Protein AF-A0A3C0YAR3-F1 (afdb_monomer_lite)

Secondary structure (DSSP, 8-state):
-EEEEE-TTT--EEEEEHHHHHHTTTEEE-TTT--EEEGGGGEES---S-----S------------------PPPS----SSSS----------

Radius of gyration: 29.24 Å; chains: 1; bounding box: 50×25×89 Å

Structure (mmCIF, N/CA/C/O backbone):
data_AF-A0A3C0YAR3-F1
#
_entry.id   AF-A0A3C0YAR3-F1
#
loop_
_atom_site.group_PDB
_atom_site.id
_atom_site.type_symbol
_atom_site.label_atom_id
_atom_site.label_alt_id
_atom_site.label_comp_id
_atom_site.label_asym_id
_atom_site.label_entity_id
_atom_site.label_seq_id
_atom_site.pdbx_PDB_ins_code
_atom_site.Cartn_x
_atom_site.Cartn_y
_atom_site.Cartn_z
_atom_site.occupancy
_atom_site.B_iso_or_equiv
_atom_site.auth_seq_id
_atom_site.auth_comp_id
_atom_site.auth_asym_id
_atom_site.auth_atom_id
_atom_site.pdbx_PDB_model_num
ATOM 1 N N . MET A 1 1 ? -2.083 14.033 3.273 1.00 72.81 1 MET A N 1
ATOM 2 C CA . MET A 1 1 ? -2.404 13.037 4.321 1.00 72.81 1 MET A CA 1
ATOM 3 C C . MET A 1 1 ? -2.128 11.648 3.762 1.00 72.81 1 MET A C 1
ATOM 5 O O . MET A 1 1 ? -2.242 11.467 2.555 1.00 72.81 1 MET A O 1
ATOM 9 N N . SER A 1 2 ? -1.690 10.705 4.592 1.00 81.25 2 SER A N 1
ATOM 10 C CA . SER A 1 2 ? -1.474 9.306 4.204 1.00 81.25 2 SER A CA 1
ATOM 11 C C . SER A 1 2 ? -2.509 8.413 4.885 1.00 81.25 2 SER A C 1
ATOM 13 O O . SER A 1 2 ? -2.992 8.730 5.968 1.00 81.25 2 SER A O 1
ATOM 15 N N . LEU A 1 3 ? -2.873 7.324 4.220 1.00 87.88 3 LEU A N 1
ATOM 16 C CA . LEU A 1 3 ? -3.787 6.296 4.706 1.00 87.88 3 LEU A CA 1
ATOM 17 C C . LEU A 1 3 ? -3.016 4.987 4.863 1.00 87.88 3 LEU A C 1
ATOM 19 O O . LEU A 1 3 ? -2.021 4.768 4.172 1.00 87.88 3 LEU A O 1
ATOM 23 N N . ILE A 1 4 ? -3.473 4.114 5.753 1.00 90.31 4 ILE A N 1
ATOM 24 C CA . ILE A 1 4 ? -2.952 2.751 5.869 1.00 90.31 4 ILE A CA 1
ATOM 25 C C . ILE A 1 4 ? -3.878 1.830 5.075 1.00 90.31 4 ILE A C 1
ATOM 27 O O . ILE A 1 4 ? -5.096 1.921 5.198 1.00 90.31 4 ILE A O 1
ATOM 31 N N . THR A 1 5 ? -3.310 0.941 4.267 1.00 92.31 5 THR A N 1
ATOM 32 C CA . THR A 1 5 ? -4.046 -0.122 3.571 1.00 92.31 5 THR A CA 1
ATOM 33 C C . THR A 1 5 ? -3.435 -1.480 3.897 1.00 92.31 5 THR A C 1
ATOM 35 O O . THR A 1 5 ? -2.241 -1.568 4.203 1.00 92.31 5 THR A O 1
ATOM 38 N N . ARG A 1 6 ? -4.250 -2.537 3.854 1.00 93.31 6 ARG A N 1
ATOM 39 C CA . ARG A 1 6 ? -3.828 -3.924 4.080 1.00 93.31 6 ARG A CA 1
ATOM 40 C C . ARG A 1 6 ? -3.974 -4.729 2.793 1.00 93.31 6 ARG A C 1
ATOM 42 O O . ARG A 1 6 ? -5.056 -4.783 2.222 1.00 93.31 6 ARG A O 1
ATOM 49 N N . CYS A 1 7 ? -2.907 -5.407 2.378 1.00 94.69 7 CYS A N 1
ATOM 50 C CA . CYS A 1 7 ? -2.960 -6.300 1.224 1.00 94.69 7 CYS A CA 1
ATOM 51 C C . CYS A 1 7 ? -3.832 -7.539 1.523 1.00 94.69 7 CYS A C 1
ATOM 53 O O . CYS A 1 7 ? -3.576 -8.215 2.523 1.00 94.69 7 CYS A O 1
ATOM 55 N N . PRO A 1 8 ? -4.809 -7.890 0.667 1.00 93.12 8 PRO A N 1
ATOM 56 C CA . PRO A 1 8 ? -5.650 -9.072 0.863 1.00 93.12 8 PRO A CA 1
ATOM 57 C C . PRO A 1 8 ? -4.914 -10.401 0.622 1.00 93.12 8 PRO A C 1
ATOM 59 O O . PRO A 1 8 ? -5.333 -11.419 1.161 1.00 93.12 8 PRO A O 1
ATOM 62 N N . ALA A 1 9 ? -3.811 -10.402 -0.137 1.00 94.56 9 ALA A N 1
ATOM 63 C CA . ALA A 1 9 ? -3.055 -11.619 -0.445 1.00 94.56 9 ALA A CA 1
ATOM 64 C C . ALA A 1 9 ? -2.061 -12.014 0.658 1.00 94.56 9 ALA A C 1
ATOM 66 O O . ALA A 1 9 ? -2.027 -13.166 1.077 1.00 94.56 9 ALA A O 1
ATOM 67 N N . CYS A 1 10 ? -1.249 -11.070 1.146 1.00 94.88 10 CYS A N 1
ATOM 68 C CA . CYS A 1 10 ? -0.205 -11.351 2.143 1.00 94.88 10 CYS A CA 1
ATOM 69 C C . CYS A 1 10 ? -0.468 -10.725 3.519 1.00 94.88 10 CYS A C 1
ATOM 71 O O . CYS A 1 10 ? 0.282 -10.962 4.461 1.00 94.88 10 CYS A O 1
ATOM 73 N N . GLY A 1 11 ? -1.502 -9.890 3.656 1.00 91.81 11 GLY A N 1
ATOM 74 C CA . GLY A 1 11 ? -1.827 -9.215 4.911 1.00 91.81 11 GLY A CA 1
ATOM 75 C C . GLY A 1 11 ? -0.903 -8.053 5.282 1.00 91.81 11 GLY A C 1
ATOM 76 O O . GLY A 1 11 ? -1.120 -7.456 6.335 1.00 91.81 11 GLY A O 1
ATOM 77 N N . THR A 1 12 ? 0.090 -7.710 4.452 1.00 93.38 12 THR A N 1
ATOM 78 C CA . THR A 1 12 ? 1.028 -6.608 4.718 1.00 93.38 12 THR A CA 1
ATOM 79 C C . THR A 1 12 ? 0.300 -5.268 4.764 1.00 93.38 12 THR A C 1
ATOM 81 O O . THR A 1 12 ? -0.477 -4.941 3.865 1.00 93.38 12 THR A O 1
ATOM 84 N N . MET A 1 13 ? 0.585 -4.482 5.800 1.00 92.06 13 MET A N 1
ATOM 85 C CA . MET A 1 13 ? 0.050 -3.135 5.990 1.00 92.06 13 MET A CA 1
ATOM 86 C C . MET A 1 13 ? 1.074 -2.111 5.508 1.00 92.06 13 MET A C 1
ATOM 88 O O . MET A 1 13 ? 2.250 -2.199 5.858 1.00 92.06 13 MET A O 1
ATOM 92 N N . PHE A 1 14 ? 0.650 -1.141 4.705 1.00 89.88 14 PHE A N 1
ATOM 93 C CA . PHE A 1 14 ? 1.539 -0.104 4.186 1.00 89.88 14 PHE A CA 1
ATOM 94 C C . PHE A 1 14 ? 0.831 1.245 4.061 1.00 89.88 14 PHE A C 1
ATOM 96 O O . PHE A 1 14 ? -0.396 1.327 3.985 1.00 89.88 14 PHE A O 1
ATOM 103 N N . LYS A 1 15 ? 1.628 2.319 4.072 1.00 89.62 15 LYS A N 1
ATOM 104 C CA . LYS A 1 15 ? 1.145 3.695 3.927 1.00 89.62 15 LYS A CA 1
ATOM 105 C C . LYS A 1 15 ? 1.006 4.038 2.450 1.00 89.62 15 LYS A C 1
ATOM 107 O O . LYS A 1 15 ? 1.969 3.936 1.697 1.00 89.62 15 LYS A O 1
ATOM 112 N N . VAL A 1 16 ? -0.171 4.508 2.061 1.00 88.56 16 VAL A N 1
ATOM 113 C CA . VAL A 1 16 ? -0.452 5.061 0.736 1.00 88.56 16 VAL A CA 1
ATOM 114 C C . VAL A 1 16 ? -0.799 6.537 0.857 1.00 88.56 16 VAL A C 1
ATOM 116 O O . VAL A 1 16 ? -1.426 6.980 1.819 1.00 88.56 16 VAL A O 1
ATOM 119 N N . VAL A 1 17 ? -0.365 7.331 -0.115 1.00 89.31 17 VAL A N 1
ATOM 120 C CA . VAL A 1 17 ? -0.712 8.753 -0.173 1.00 89.31 17 VAL A CA 1
ATOM 121 C C . VAL A 1 17 ? -2.062 8.878 -0.863 1.00 89.31 17 VAL A C 1
ATOM 123 O O . VAL A 1 17 ? -2.262 8.306 -1.932 1.00 89.31 17 VAL A O 1
ATOM 126 N N . THR A 1 18 ? -2.989 9.635 -0.274 1.00 85.69 18 THR A N 1
ATOM 127 C CA . THR A 1 18 ? -4.351 9.782 -0.819 1.00 85.69 18 THR A CA 1
ATOM 128 C C . THR A 1 18 ? -4.345 10.341 -2.240 1.00 85.69 18 THR A C 1
ATOM 130 O O . THR A 1 18 ? -5.195 9.988 -3.045 1.00 85.69 18 THR A O 1
ATOM 133 N N . ASP A 1 19 ? -3.377 11.204 -2.543 1.00 89.25 19 ASP A N 1
ATOM 134 C CA . ASP A 1 19 ? -3.183 11.791 -3.867 1.00 89.25 19 ASP A CA 1
ATOM 135 C C . ASP A 1 19 ? -2.804 10.735 -4.918 1.00 89.25 19 ASP A C 1
ATOM 137 O O . ASP A 1 19 ? -3.469 10.606 -5.942 1.00 89.25 19 ASP A O 1
ATOM 141 N N . GLN A 1 20 ? -1.838 9.871 -4.592 1.00 83.88 20 GLN A N 1
ATOM 142 C CA . GLN A 1 20 ? -1.426 8.769 -5.466 1.00 83.88 20 GLN A CA 1
ATOM 143 C C . GLN A 1 20 ? -2.550 7.756 -5.689 1.00 83.88 20 GLN A C 1
ATOM 145 O O . GLN A 1 20 ? -2.739 7.265 -6.800 1.00 83.88 20 GLN A O 1
ATOM 150 N N . LEU A 1 21 ? -3.340 7.480 -4.647 1.00 89.50 21 LEU A N 1
ATOM 151 C CA . LEU A 1 21 ? -4.490 6.588 -4.754 1.00 89.50 21 LEU A CA 1
ATOM 152 C C . LEU A 1 21 ? -5.562 7.152 -5.703 1.00 89.50 21 LEU A C 1
ATOM 154 O O . LEU A 1 21 ? -6.149 6.405 -6.480 1.00 89.50 21 LEU A O 1
ATOM 158 N N . LYS A 1 22 ? -5.790 8.472 -5.679 1.00 87.69 22 LYS A N 1
ATOM 159 C CA . LYS A 1 22 ? -6.733 9.145 -6.585 1.00 87.69 22 LYS A CA 1
ATOM 160 C C . LYS A 1 22 ? -6.263 9.099 -8.037 1.00 87.69 22 LYS A C 1
ATOM 162 O O . LYS A 1 22 ? -7.067 8.783 -8.908 1.00 87.69 22 LYS A O 1
ATOM 167 N N . VAL A 1 23 ? -4.980 9.369 -8.293 1.00 89.56 23 VAL A N 1
ATOM 168 C CA . VAL A 1 23 ? -4.398 9.305 -9.648 1.00 89.56 23 VAL A CA 1
ATOM 169 C C . VAL A 1 23 ? -4.496 7.889 -10.220 1.00 89.56 23 VAL A C 1
ATOM 171 O O . VAL A 1 23 ? -4.833 7.715 -11.388 1.00 89.56 23 VAL A O 1
ATOM 174 N N . ALA A 1 24 ? -4.270 6.872 -9.389 1.00 88.69 24 ALA A N 1
ATOM 175 C CA . ALA A 1 24 ? -4.333 5.471 -9.790 1.00 88.69 24 ALA A CA 1
ATOM 176 C C . ALA A 1 24 ? -5.757 4.877 -9.803 1.00 88.69 24 ALA A C 1
ATOM 178 O O . ALA A 1 24 ? -5.909 3.670 -9.986 1.00 88.69 24 ALA A O 1
ATOM 179 N N . GLN A 1 25 ? -6.803 5.688 -9.598 1.00 89.19 25 GLN A N 1
ATOM 180 C CA . GLN A 1 25 ? -8.199 5.234 -9.502 1.00 89.19 25 GLN A CA 1
ATOM 181 C C . GLN A 1 25 ? -8.405 4.097 -8.481 1.00 89.19 25 GLN A C 1
ATOM 183 O O . GLN A 1 25 ? -9.156 3.161 -8.735 1.00 89.19 25 GLN A O 1
ATOM 188 N N . GLY A 1 26 ? -7.705 4.147 -7.345 1.00 90.38 26 GLY A N 1
ATOM 189 C CA . GLY A 1 26 ? -7.803 3.137 -6.286 1.00 90.38 26 GLY A CA 1
ATOM 190 C C . GLY A 1 26 ? -6.850 1.949 -6.424 1.00 90.38 26 GLY A C 1
ATOM 191 O O . GLY A 1 26 ? -6.619 1.250 -5.441 1.00 90.38 26 GLY A O 1
ATOM 192 N N . TRP A 1 27 ? -6.230 1.738 -7.586 1.00 92.69 27 TRP A N 1
ATOM 193 C CA . TRP A 1 27 ? -5.369 0.579 -7.825 1.00 92.69 27 TRP A CA 1
ATOM 194 C C . TRP A 1 27 ? -3.968 0.757 -7.244 1.00 92.69 27 TRP A C 1
ATOM 196 O O . TRP A 1 27 ? -3.303 1.768 -7.472 1.00 92.69 27 TRP A O 1
ATOM 206 N N . VAL A 1 28 ? -3.480 -0.254 -6.525 1.00 93.25 28 VAL A N 1
ATOM 207 C CA . VAL A 1 28 ? -2.116 -0.285 -5.980 1.00 93.25 28 VAL A CA 1
ATOM 208 C C . VAL A 1 28 ? -1.481 -1.661 -6.139 1.00 93.25 28 VAL A C 1
ATOM 210 O O . VAL A 1 28 ? -2.166 -2.681 -6.180 1.00 93.25 28 VAL A O 1
ATOM 213 N N . ARG A 1 29 ? -0.146 -1.687 -6.180 1.00 94.06 29 ARG A N 1
ATOM 214 C CA . ARG A 1 29 ? 0.657 -2.912 -6.149 1.00 94.06 29 ARG A CA 1
ATOM 215 C C . ARG A 1 29 ? 1.307 -3.071 -4.778 1.00 94.06 29 ARG A C 1
ATOM 217 O O . ARG A 1 29 ? 1.964 -2.149 -4.298 1.00 94.06 29 ARG A O 1
ATOM 224 N N . CYS A 1 30 ? 1.162 -4.238 -4.155 1.00 93.50 30 CYS A N 1
ATOM 225 C CA . CYS A 1 30 ? 1.800 -4.528 -2.876 1.00 93.50 30 CYS A CA 1
ATOM 226 C C . CYS A 1 30 ? 3.329 -4.574 -3.024 1.00 93.50 30 CYS A C 1
ATOM 228 O O . CYS A 1 30 ? 3.853 -5.337 -3.832 1.00 93.50 30 CYS A O 1
ATOM 230 N N . GLY A 1 31 ? 4.056 -3.815 -2.200 1.00 91.19 31 GLY A N 1
ATOM 231 C CA . GLY A 1 31 ? 5.525 -3.844 -2.186 1.00 91.19 31 GLY A CA 1
ATOM 232 C C . GLY A 1 31 ? 6.135 -5.149 -1.653 1.00 91.19 31 GLY A C 1
ATOM 233 O O . GLY A 1 31 ? 7.314 -5.387 -1.880 1.00 91.19 31 GLY A O 1
ATOM 234 N N . ALA A 1 32 ? 5.350 -5.990 -0.966 1.00 93.00 32 ALA A N 1
ATOM 235 C CA . ALA A 1 32 ? 5.821 -7.252 -0.389 1.00 93.00 32 ALA A CA 1
ATOM 236 C C . ALA A 1 32 ? 5.599 -8.457 -1.316 1.00 93.00 32 ALA A C 1
ATOM 238 O O . ALA A 1 32 ? 6.525 -9.221 -1.559 1.00 93.00 32 ALA A O 1
ATOM 239 N N . CYS A 1 33 ? 4.383 -8.631 -1.842 1.00 95.25 33 CYS A N 1
ATOM 240 C CA . CYS A 1 33 ? 4.031 -9.790 -2.673 1.00 95.25 33 CYS A CA 1
ATOM 241 C C . CYS A 1 33 ? 3.756 -9.455 -4.144 1.00 95.25 33 CYS A C 1
ATOM 243 O O . CYS A 1 33 ? 3.453 -10.356 -4.916 1.00 95.25 33 CYS A O 1
ATOM 245 N N . ALA A 1 34 ? 3.844 -8.182 -4.541 1.00 94.75 34 ALA A N 1
ATOM 246 C CA . ALA A 1 34 ? 3.531 -7.704 -5.889 1.00 94.75 34 ALA A CA 1
ATOM 247 C C . ALA A 1 34 ? 2.069 -7.872 -6.354 1.00 94.75 34 ALA A C 1
ATOM 249 O O . ALA A 1 34 ? 1.797 -7.566 -7.513 1.00 94.75 34 ALA A O 1
ATOM 250 N N . GLU A 1 35 ? 1.142 -8.267 -5.476 1.00 95.88 35 GLU A N 1
ATOM 251 C CA . GLU A 1 35 ? -0.294 -8.365 -5.780 1.00 95.88 35 GLU A CA 1
ATOM 252 C C . GLU A 1 35 ? -0.901 -7.002 -6.141 1.00 95.88 35 GLU A C 1
ATOM 254 O O . GLU A 1 35 ? -0.586 -5.997 -5.493 1.00 95.88 35 GLU A O 1
ATOM 259 N N . VAL A 1 36 ? -1.789 -6.968 -7.137 1.00 93.75 36 VAL A N 1
ATOM 260 C CA . VAL A 1 36 ? -2.477 -5.749 -7.590 1.00 93.75 36 VAL A CA 1
ATOM 261 C C . VAL A 1 36 ? -3.929 -5.785 -7.125 1.00 93.75 36 VAL A C 1
ATOM 263 O O . VAL A 1 36 ? -4.668 -6.709 -7.448 1.00 93.75 36 VAL A O 1
ATOM 266 N N . PHE A 1 37 ? -4.352 -4.776 -6.366 1.00 93.94 37 PHE A N 1
ATOM 267 C CA . PHE A 1 37 ? -5.690 -4.730 -5.772 1.00 93.94 37 PHE A CA 1
ATOM 268 C C . PHE A 1 37 ? -6.205 -3.290 -5.629 1.00 93.94 37 PHE A C 1
ATOM 270 O O . PHE A 1 37 ? -5.433 -2.333 -5.736 1.00 93.94 37 PHE A O 1
ATOM 277 N N . ASP A 1 38 ? -7.508 -3.133 -5.378 1.00 93.94 38 ASP A N 1
ATOM 278 C CA . ASP A 1 38 ? -8.112 -1.832 -5.064 1.00 93.94 38 ASP A CA 1
ATOM 279 C C . ASP A 1 38 ? -7.871 -1.496 -3.589 1.00 93.94 38 ASP A C 1
ATOM 281 O O . ASP A 1 38 ? -8.442 -2.106 -2.685 1.00 93.94 38 ASP A O 1
ATOM 285 N N . ALA A 1 39 ? -6.995 -0.535 -3.318 1.00 91.69 39 ALA A N 1
ATOM 286 C CA . ALA A 1 39 ? -6.689 -0.138 -1.953 1.00 91.69 39 ALA A CA 1
ATOM 287 C C . ALA A 1 39 ? -7.836 0.621 -1.286 1.00 91.69 39 ALA A C 1
ATOM 289 O O . ALA A 1 39 ? -7.882 0.618 -0.059 1.00 91.69 39 ALA A O 1
ATOM 290 N N . SER A 1 40 ? -8.751 1.233 -2.047 1.00 89.00 40 SER A N 1
ATOM 291 C CA . SER A 1 40 ? -9.846 2.069 -1.531 1.00 89.00 40 SER A CA 1
ATOM 292 C C . SER A 1 40 ? -10.847 1.265 -0.703 1.00 89.00 40 SER A C 1
ATOM 294 O O . SER A 1 40 ? -11.433 1.792 0.240 1.00 89.00 40 SER A O 1
ATOM 296 N N . THR A 1 41 ? -11.015 -0.020 -1.023 1.00 89.75 41 THR A N 1
ATOM 297 C CA . THR A 1 41 ? -11.894 -0.953 -0.301 1.00 89.75 41 THR A CA 1
ATOM 298 C C . THR A 1 41 ? -11.228 -1.561 0.937 1.00 89.75 41 THR A C 1
ATOM 300 O O . THR A 1 41 ? -11.918 -2.028 1.841 1.00 89.75 41 THR A O 1
ATOM 303 N N . HIS A 1 42 ? -9.892 -1.523 1.007 1.00 90.00 42 HIS A N 1
ATOM 304 C CA . HIS A 1 42 ? -9.072 -2.103 2.076 1.00 90.00 42 HIS A CA 1
ATOM 305 C C . HIS A 1 42 ? -8.337 -1.038 2.911 1.00 90.00 42 HIS A C 1
ATOM 307 O O . HIS A 1 42 ? -7.283 -1.308 3.501 1.00 90.00 42 HIS A O 1
ATOM 313 N N . LEU A 1 43 ? -8.864 0.190 2.946 1.00 88.81 43 LEU A N 1
ATOM 314 C CA . LEU A 1 43 ? -8.344 1.272 3.782 1.00 88.81 43 LEU A CA 1
ATOM 315 C C . LEU A 1 43 ? -8.679 1.016 5.252 1.00 88.81 43 LEU A C 1
ATOM 317 O O . LEU A 1 43 ? -9.826 0.755 5.610 1.00 88.81 43 LEU A O 1
ATOM 321 N N . LEU A 1 44 ? -7.672 1.140 6.110 1.00 86.38 44 LEU A N 1
ATOM 322 C CA . LEU A 1 44 ? -7.826 1.071 7.555 1.00 86.38 44 LEU A CA 1
ATOM 323 C C . LEU A 1 44 ? -8.010 2.500 8.097 1.00 86.38 44 LEU A C 1
ATOM 325 O O . LEU A 1 44 ? -7.124 3.344 7.902 1.00 86.38 44 LEU A O 1
ATOM 329 N N . PRO A 1 45 ? -9.149 2.807 8.744 1.00 68.31 45 PRO A N 1
ATOM 330 C CA . PRO A 1 45 ? -9.358 4.096 9.384 1.00 68.31 45 PRO A CA 1
ATOM 331 C C . PRO A 1 45 ? -8.458 4.184 10.618 1.00 68.31 45 PRO A C 1
ATOM 333 O O . PRO A 1 45 ? -8.722 3.525 11.609 1.00 68.31 45 PRO A O 1
ATOM 336 N N . GLY A 1 46 ? -7.391 4.982 10.523 1.00 64.31 46 GLY A N 1
ATOM 337 C CA . GLY A 1 46 ? -6.596 5.442 11.663 1.00 64.31 46 GLY A CA 1
ATOM 338 C C . GLY A 1 46 ? -6.001 4.345 12.546 1.00 64.31 46 GLY A C 1
ATOM 339 O O . GLY A 1 46 ? -6.585 3.982 13.550 1.00 64.31 46 GLY A O 1
ATOM 340 N N . GLU A 1 47 ? -4.777 3.921 12.238 1.00 52.41 47 GLU A N 1
ATOM 341 C CA . GLU A 1 47 ? -3.849 3.503 13.293 1.00 52.41 47 GLU A CA 1
ATOM 342 C C . GLU A 1 47 ? -2.439 3.914 12.856 1.00 52.41 47 GLU A C 1
ATOM 344 O O . GLU A 1 47 ? -1.675 3.164 12.244 1.00 52.41 47 GLU A O 1
ATOM 349 N N . ALA A 1 48 ? -2.144 5.201 13.043 1.00 53.56 48 ALA A N 1
ATOM 350 C CA . ALA A 1 48 ? -0.793 5.738 12.905 1.00 53.56 48 ALA A CA 1
ATOM 351 C C . ALA A 1 48 ? 0.028 5.546 14.195 1.00 53.56 48 ALA A C 1
ATOM 353 O O . ALA A 1 48 ? 1.195 5.937 14.227 1.00 53.56 48 ALA A O 1
ATOM 354 N N . GLU A 1 49 ? -0.544 4.920 15.224 1.00 47.62 49 GLU A N 1
ATOM 355 C CA . GLU A 1 49 ? 0.092 4.669 16.510 1.00 47.62 49 GLU A CA 1
ATOM 356 C C . GLU A 1 49 ? 0.319 3.158 16.666 1.00 47.62 49 GLU A C 1
ATOM 358 O O . GLU A 1 49 ? -0.605 2.392 16.888 1.00 47.62 49 GLU A O 1
ATOM 363 N N . GLY A 1 50 ? 1.565 2.695 16.525 1.00 49.31 50 GLY A N 1
ATOM 364 C CA . GLY A 1 50 ? 1.947 1.409 17.128 1.00 49.31 50 GLY A CA 1
ATOM 365 C C . GLY A 1 50 ? 2.563 0.325 16.247 1.00 49.31 50 GLY A C 1
ATOM 366 O O . GLY A 1 50 ? 2.911 -0.721 16.783 1.00 49.31 50 GLY A O 1
ATOM 367 N N . LEU A 1 51 ? 2.821 0.541 14.953 1.00 51.19 51 LEU A N 1
ATOM 368 C CA . LEU A 1 51 ? 3.779 -0.321 14.240 1.00 51.19 51 LEU A CA 1
ATOM 369 C C . LEU A 1 51 ? 5.198 0.214 14.457 1.00 51.19 51 LEU A C 1
ATOM 371 O O . LEU A 1 51 ? 5.843 0.711 13.535 1.00 51.19 51 LEU A O 1
ATOM 375 N N . VAL A 1 52 ? 5.672 0.149 15.706 1.00 46.94 52 VAL A N 1
ATOM 376 C CA . VAL A 1 52 ? 7.112 0.184 15.969 1.00 46.94 52 VAL A CA 1
ATOM 377 C C . VAL A 1 52 ? 7.711 -1.026 15.245 1.00 46.94 52 VAL A C 1
ATOM 379 O O . VAL A 1 52 ? 7.269 -2.149 15.499 1.00 46.94 52 VAL A O 1
ATOM 382 N N . PRO A 1 53 ? 8.669 -0.860 14.319 1.00 54.38 53 PRO A N 1
ATOM 383 C CA . PRO A 1 53 ? 9.444 -1.989 13.837 1.00 54.38 53 PRO A CA 1
ATOM 384 C C . PRO A 1 53 ? 10.301 -2.474 15.011 1.00 54.38 53 PRO A C 1
ATOM 386 O O . PRO A 1 53 ? 11.442 -2.064 15.189 1.00 54.38 53 PRO A O 1
ATOM 389 N N . SER A 1 54 ? 9.727 -3.317 15.868 1.00 54.69 54 SER A N 1
ATOM 390 C CA . SER A 1 54 ? 10.482 -4.078 16.854 1.00 54.69 54 SER A CA 1
ATOM 391 C C . SER A 1 54 ? 11.102 -5.258 16.121 1.00 54.69 54 SER A C 1
ATOM 393 O O . SER A 1 54 ? 10.616 -6.381 16.178 1.00 54.69 54 SER A O 1
ATOM 395 N N . ALA A 1 55 ? 12.124 -4.960 15.326 1.00 46.53 55 ALA A N 1
ATOM 396 C CA . ALA A 1 55 ? 13.065 -5.945 14.840 1.00 46.53 55 ALA A CA 1
ATOM 397 C C . ALA A 1 55 ? 14.326 -5.241 14.329 1.00 46.53 55 ALA A C 1
ATOM 399 O O . ALA A 1 55 ? 14.419 -4.870 13.164 1.00 46.53 55 ALA A O 1
ATOM 400 N N . LEU A 1 56 ? 15.296 -5.180 15.246 1.00 47.03 56 LEU A N 1
ATOM 401 C CA . LEU A 1 56 ? 16.719 -5.377 14.985 1.00 47.03 56 LEU A CA 1
ATOM 402 C C . LEU A 1 56 ? 17.405 -4.224 14.246 1.00 47.03 56 LEU A C 1
ATOM 404 O O . LEU A 1 56 ? 17.397 -4.148 13.026 1.00 47.03 56 LEU A O 1
ATOM 408 N N . THR A 1 57 ? 18.092 -3.376 15.008 1.00 45.00 57 THR A N 1
ATOM 409 C CA . THR A 1 57 ? 19.371 -2.800 14.584 1.00 45.00 57 THR A CA 1
ATOM 410 C C . THR A 1 57 ? 20.231 -3.902 13.962 1.00 45.00 57 THR A C 1
ATOM 412 O O . THR A 1 57 ? 20.662 -4.791 14.702 1.00 45.00 57 THR A O 1
ATOM 415 N N . PRO A 1 58 ? 20.550 -3.864 12.656 1.00 51.25 58 PRO A N 1
ATOM 416 C CA . PRO A 1 58 ? 21.789 -4.441 12.180 1.00 51.25 58 PRO A CA 1
ATOM 417 C C . PRO A 1 58 ? 22.872 -3.442 12.600 1.00 51.25 58 PRO A C 1
ATOM 419 O O . PRO A 1 58 ? 23.336 -2.620 11.814 1.00 51.25 58 PRO A O 1
ATOM 422 N N . ASP A 1 59 ? 23.218 -3.471 13.887 1.00 55.25 59 ASP A N 1
ATOM 423 C CA . ASP A 1 59 ? 24.573 -3.130 14.300 1.00 55.25 59 ASP A CA 1
ATOM 424 C C . ASP A 1 59 ? 25.419 -4.339 13.895 1.00 55.25 59 ASP A C 1
ATOM 426 O O . ASP A 1 59 ? 25.693 -5.239 14.675 1.00 55.25 59 ASP A O 1
ATOM 430 N N . GLU A 1 60 ? 25.677 -4.433 12.596 1.00 50.38 60 GLU A N 1
ATOM 431 C CA . GLU A 1 60 ? 26.678 -5.325 12.040 1.00 50.38 60 GLU A CA 1
ATOM 432 C C . GLU A 1 60 ? 27.449 -4.479 11.032 1.00 50.38 60 GLU A C 1
ATOM 434 O O . GLU A 1 60 ? 27.134 -4.383 9.847 1.00 50.38 60 GLU A O 1
ATOM 439 N N . ALA A 1 61 ? 28.369 -3.715 11.610 1.00 53.19 61 ALA A N 1
ATOM 440 C CA . ALA A 1 61 ? 29.722 -3.556 11.119 1.00 53.19 61 ALA A CA 1
ATOM 441 C C . ALA A 1 61 ? 29.924 -3.614 9.590 1.00 53.19 61 ALA A C 1
ATOM 443 O O . ALA A 1 61 ? 29.909 -4.666 8.960 1.00 53.19 61 ALA A O 1
ATOM 444 N N . LEU A 1 62 ? 30.336 -2.461 9.057 1.00 56.28 62 LEU A N 1
ATOM 445 C CA . LEU A 1 62 ? 31.472 -2.388 8.137 1.00 56.28 62 LEU A CA 1
ATOM 446 C C . LEU A 1 62 ? 31.356 -3.246 6.864 1.00 56.28 62 LEU A C 1
ATOM 448 O O . LEU A 1 62 ? 32.142 -4.161 6.635 1.00 56.28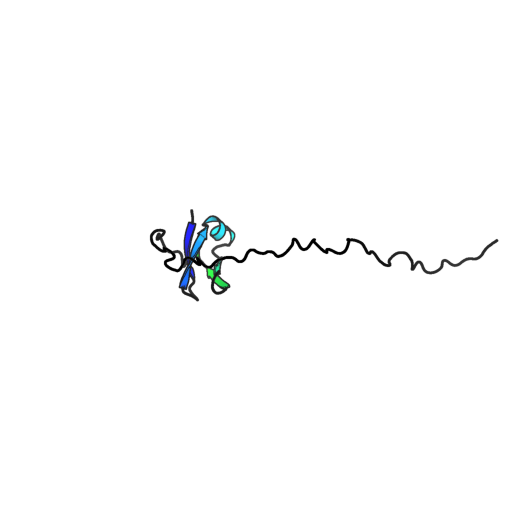 62 LEU A O 1
ATOM 452 N N . ILE A 1 63 ? 30.475 -2.851 5.950 1.00 54.69 63 ILE A N 1
ATOM 453 C CA . ILE A 1 63 ? 30.836 -2.927 4.534 1.00 54.69 63 ILE A CA 1
ATOM 454 C C . ILE A 1 63 ? 31.052 -1.491 4.087 1.00 54.69 63 ILE A C 1
ATOM 456 O O . ILE A 1 63 ? 30.134 -0.819 3.631 1.00 54.69 63 ILE A O 1
ATOM 460 N N . GLU A 1 64 ? 32.276 -1.002 4.263 1.00 63.59 64 GLU A N 1
ATOM 461 C CA . GLU A 1 64 ? 32.778 0.073 3.421 1.00 63.59 64 GLU A CA 1
ATOM 462 C C . GLU A 1 64 ? 32.711 -0.470 1.988 1.00 63.59 64 GLU A C 1
ATOM 4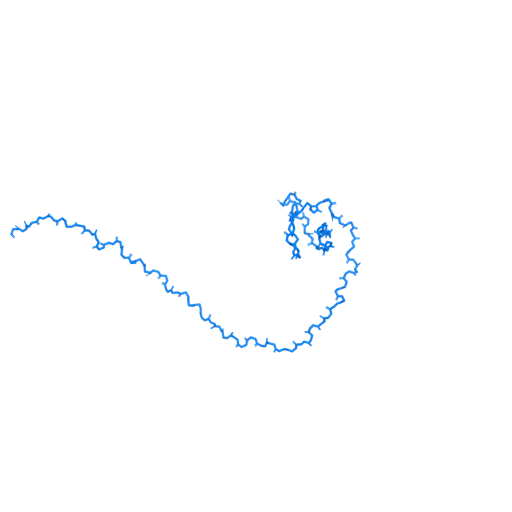64 O O . GLU A 1 64 ? 33.400 -1.453 1.688 1.00 63.59 64 GLU A O 1
ATOM 469 N N . PRO A 1 65 ? 31.871 0.069 1.080 1.00 54.59 65 PRO A N 1
ATOM 470 C CA . PRO A 1 65 ? 32.055 -0.217 -0.321 1.00 54.59 65 PRO A CA 1
ATOM 471 C C . PRO A 1 65 ? 33.320 0.534 -0.732 1.00 54.59 65 PRO A C 1
ATOM 473 O O . PRO A 1 65 ? 33.267 1.568 -1.390 1.00 54.59 65 PRO A O 1
ATOM 476 N N . LEU A 1 66 ? 34.482 -0.038 -0.413 1.00 60.41 66 LEU A N 1
ATOM 477 C CA . LEU A 1 66 ? 35.679 0.127 -1.218 1.00 60.41 66 LEU A CA 1
ATOM 478 C C . LEU A 1 66 ? 35.438 -0.611 -2.544 1.00 60.41 66 LEU A C 1
ATOM 480 O O . LEU A 1 66 ? 36.089 -1.590 -2.898 1.00 60.41 66 LEU A O 1
ATOM 484 N N . ARG A 1 67 ? 34.414 -0.168 -3.269 1.00 58.69 67 ARG A N 1
ATOM 485 C CA . ARG A 1 67 ? 34.198 -0.463 -4.668 1.00 58.69 67 ARG A CA 1
ATOM 486 C C . ARG A 1 67 ? 34.355 0.881 -5.341 1.00 58.69 67 ARG A C 1
ATOM 488 O O . ARG A 1 67 ? 33.496 1.748 -5.223 1.00 58.69 67 ARG A O 1
ATOM 495 N N . ALA A 1 68 ? 35.535 1.030 -5.930 1.00 59.91 68 ALA A N 1
ATOM 496 C CA . ALA A 1 68 ? 35.966 2.156 -6.733 1.00 59.91 68 ALA A CA 1
ATOM 497 C C . ALA A 1 68 ? 34.809 2.763 -7.545 1.00 59.91 68 ALA A C 1
ATOM 499 O O . ALA A 1 68 ? 33.933 2.008 -7.986 1.00 59.91 68 ALA A O 1
ATOM 500 N N . PRO A 1 69 ? 34.817 4.081 -7.816 1.00 56.66 69 PRO A N 1
ATOM 501 C CA . PRO A 1 69 ? 34.045 4.597 -8.930 1.00 56.66 69 PRO A CA 1
ATOM 502 C C . PRO A 1 69 ? 34.553 3.872 -10.179 1.00 56.66 69 PRO A C 1
ATOM 504 O O . PRO A 1 69 ? 35.589 4.216 -10.736 1.00 56.66 69 PRO A O 1
ATOM 507 N N . ALA A 1 70 ? 33.853 2.805 -10.569 1.00 58.97 70 ALA A N 1
ATOM 508 C CA . ALA A 1 70 ? 33.922 2.274 -11.907 1.00 58.97 70 ALA A CA 1
ATOM 509 C C . ALA A 1 70 ? 33.434 3.423 -12.779 1.00 58.97 70 ALA A C 1
ATOM 511 O O . ALA A 1 70 ? 32.240 3.730 -12.831 1.00 58.97 70 ALA A O 1
ATOM 512 N N . GLU A 1 71 ? 34.408 4.127 -13.343 1.00 62.31 71 GLU A N 1
ATOM 513 C CA . GLU A 1 71 ? 34.239 5.106 -14.395 1.00 62.31 71 GLU A CA 1
ATOM 514 C C . GLU A 1 71 ? 33.194 4.558 -15.369 1.00 62.31 71 GLU A C 1
ATOM 516 O O . GLU A 1 71 ? 33.232 3.362 -15.689 1.00 62.31 71 GLU A O 1
ATOM 521 N N . PRO A 1 72 ? 32.214 5.366 -15.806 1.00 52.38 72 PRO A N 1
ATOM 522 C CA . PRO A 1 72 ? 31.263 4.885 -16.782 1.00 52.38 72 PRO A CA 1
ATOM 523 C C . PRO A 1 72 ? 32.068 4.525 -18.035 1.00 52.38 72 PRO A C 1
ATOM 525 O O . PRO A 1 72 ? 32.497 5.391 -18.788 1.00 52.38 72 PRO A O 1
ATOM 528 N N . ALA A 1 73 ? 32.286 3.233 -18.261 1.00 60.69 73 ALA A N 1
ATOM 529 C CA . ALA A 1 73 ? 32.685 2.692 -19.547 1.00 60.69 73 ALA A CA 1
ATOM 530 C C . ALA A 1 73 ? 31.423 2.609 -20.413 1.00 60.69 73 ALA A C 1
ATOM 532 O O . ALA A 1 73 ? 30.994 1.538 -20.837 1.00 60.69 73 ALA A O 1
ATOM 533 N N . TRP A 1 74 ? 30.785 3.760 -20.635 1.00 60.31 74 TRP A N 1
ATOM 534 C CA . TRP A 1 74 ? 30.022 3.914 -21.857 1.00 60.31 74 TRP A CA 1
ATOM 535 C C . TRP A 1 74 ? 31.080 3.944 -22.964 1.00 60.31 74 TRP A C 1
ATOM 537 O O . TRP A 1 74 ? 32.006 4.758 -22.894 1.00 60.31 74 TRP A O 1
ATOM 547 N N . PRO A 1 75 ? 31.032 3.026 -23.943 1.00 62.69 75 PRO A N 1
ATOM 548 C CA . PRO A 1 75 ? 31.850 3.206 -25.128 1.00 62.69 75 PRO A CA 1
ATOM 549 C C . PRO A 1 75 ? 31.475 4.570 -25.725 1.00 62.69 75 PRO A C 1
ATOM 551 O O . PRO A 1 75 ? 30.294 4.941 -25.661 1.00 62.69 75 PRO A O 1
ATOM 554 N N . PRO A 1 76 ? 32.440 5.341 -26.261 1.00 58.31 76 PRO A N 1
ATOM 555 C CA . PRO A 1 76 ? 32.128 6.608 -26.892 1.00 58.31 76 PRO A CA 1
ATOM 556 C C . PRO A 1 76 ? 31.001 6.380 -27.892 1.00 58.31 76 PRO A C 1
ATOM 558 O O . PRO A 1 7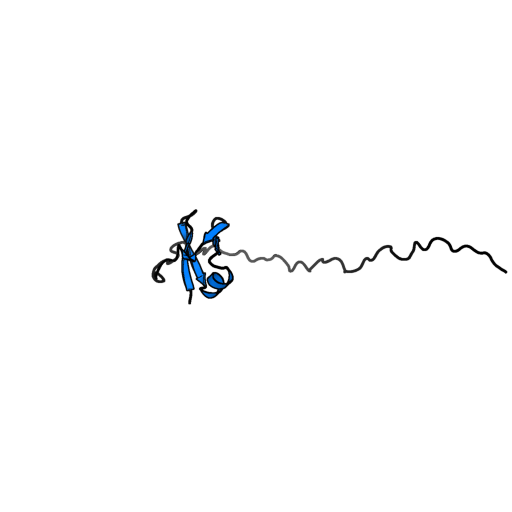6 ? 31.074 5.523 -28.777 1.00 58.31 76 PRO A O 1
ATOM 561 N N . SER A 1 77 ? 29.933 7.145 -27.685 1.00 64.25 77 SER A N 1
ATOM 562 C CA . SER A 1 77 ? 28.912 7.381 -28.685 1.00 64.25 77 SER A CA 1
ATOM 563 C C . SER A 1 77 ? 29.582 7.606 -30.044 1.00 64.25 77 SER A C 1
ATOM 565 O O . SER A 1 77 ? 30.637 8.233 -30.118 1.00 64.25 77 SER A O 1
ATOM 567 N N . VAL A 1 78 ? 28.929 7.102 -31.088 1.00 59.19 78 VAL A N 1
ATOM 568 C CA . VAL A 1 78 ? 29.237 7.246 -32.518 1.00 59.19 78 VAL A CA 1
ATOM 569 C C . VAL A 1 78 ? 30.362 6.373 -33.099 1.00 59.19 78 VAL A C 1
ATOM 571 O O . VAL A 1 78 ? 31.413 6.833 -33.522 1.00 59.19 78 VAL A O 1
ATOM 574 N N . SER A 1 79 ? 30.050 5.098 -33.328 1.00 54.41 79 SER A N 1
ATOM 575 C CA . SER A 1 79 ? 30.406 4.486 -34.613 1.00 54.41 79 SER A CA 1
ATOM 576 C C . SER A 1 79 ? 29.136 4.363 -35.442 1.00 54.41 79 SER A C 1
ATOM 578 O O . SER A 1 79 ? 28.523 3.303 -35.519 1.00 54.41 79 SER A O 1
ATOM 580 N N . PHE A 1 80 ? 28.757 5.471 -36.091 1.00 54.59 80 PHE A N 1
ATOM 581 C CA . PHE A 1 80 ? 28.105 5.390 -37.399 1.00 54.59 80 PHE A CA 1
ATOM 582 C C . PHE A 1 80 ? 29.142 4.823 -38.365 1.00 54.59 80 PHE A C 1
ATOM 584 O O . PHE A 1 80 ? 29.731 5.522 -39.186 1.00 54.59 80 PHE A O 1
ATOM 591 N N . ALA A 1 81 ? 29.425 3.538 -38.187 1.00 55.28 81 ALA A N 1
ATOM 592 C CA . ALA A 1 81 ? 29.951 2.735 -39.248 1.00 55.28 81 ALA A CA 1
ATOM 593 C C . ALA A 1 81 ? 29.023 2.951 -40.454 1.00 55.28 81 ALA A C 1
ATOM 595 O O . ALA A 1 81 ? 27.798 2.941 -40.330 1.00 55.28 81 ALA A O 1
ATOM 596 N N . ASP A 1 82 ? 29.634 3.108 -41.618 1.00 57.03 82 ASP A N 1
ATOM 597 C CA . ASP A 1 82 ? 29.145 2.308 -42.731 1.00 57.03 82 ASP A CA 1
ATOM 598 C C . ASP A 1 82 ? 27.767 2.707 -43.302 1.00 57.03 82 ASP A C 1
ATOM 600 O O . ASP A 1 82 ? 26.857 1.899 -43.451 1.00 57.03 82 ASP A O 1
ATOM 604 N N . SER A 1 83 ? 27.577 3.984 -43.654 1.00 55.03 83 SER A N 1
ATOM 605 C CA . SER A 1 83 ? 26.430 4.382 -44.500 1.00 55.03 83 SER A CA 1
ATOM 606 C C . SER A 1 83 ? 26.728 5.460 -45.541 1.00 55.03 83 SER A C 1
ATOM 608 O O . SER A 1 83 ? 25.819 6.133 -46.019 1.00 55.03 83 SER A 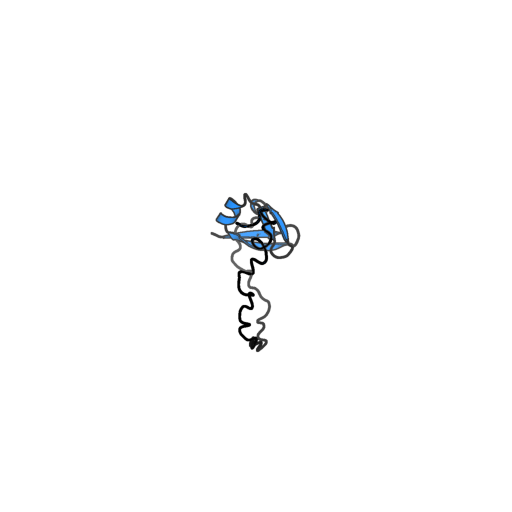O 1
ATOM 610 N N . MET A 1 84 ? 27.991 5.619 -45.958 1.00 53.19 84 MET A N 1
ATOM 611 C CA . MET A 1 84 ? 28.287 6.481 -47.116 1.00 53.19 84 MET A CA 1
ATOM 612 C C . MET A 1 84 ? 29.379 5.988 -48.076 1.00 53.19 84 MET A C 1
ATOM 614 O O . MET A 1 84 ? 29.606 6.636 -49.096 1.00 53.19 84 MET A O 1
ATOM 618 N N . LEU A 1 85 ? 30.005 4.830 -47.826 1.00 61.97 85 LEU A N 1
ATOM 619 C CA . LEU A 1 85 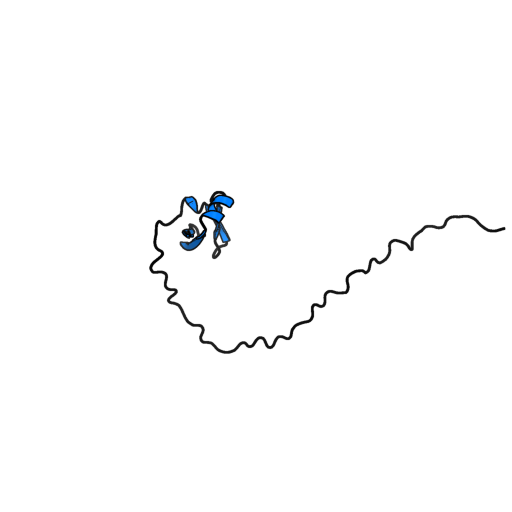? 31.026 4.256 -48.720 1.00 61.97 85 LEU A CA 1
ATOM 620 C C . LEU A 1 85 ? 30.508 3.209 -49.718 1.00 61.97 85 LEU A C 1
ATOM 622 O O . LEU A 1 85 ? 31.296 2.674 -50.490 1.00 61.97 85 LEU A O 1
ATOM 626 N N . LEU A 1 86 ? 29.193 2.985 -49.794 1.00 59.50 86 LEU A N 1
ATOM 627 C CA . LEU A 1 86 ? 28.585 2.218 -50.884 1.00 59.50 86 LEU A CA 1
ATOM 628 C C . LEU A 1 86 ? 27.698 3.115 -51.760 1.00 59.50 86 LEU A C 1
ATOM 630 O O . LEU A 1 86 ? 26.511 2.864 -51.944 1.00 59.50 86 LEU A O 1
ATOM 634 N N . ARG A 1 87 ? 28.282 4.183 -52.325 1.00 59.19 87 ARG A N 1
ATOM 635 C CA . ARG A 1 87 ? 27.783 4.708 -53.607 1.00 59.19 87 ARG A CA 1
ATOM 636 C C . ARG A 1 87 ? 28.209 3.709 -54.691 1.00 59.19 87 ARG A C 1
ATOM 638 O O . A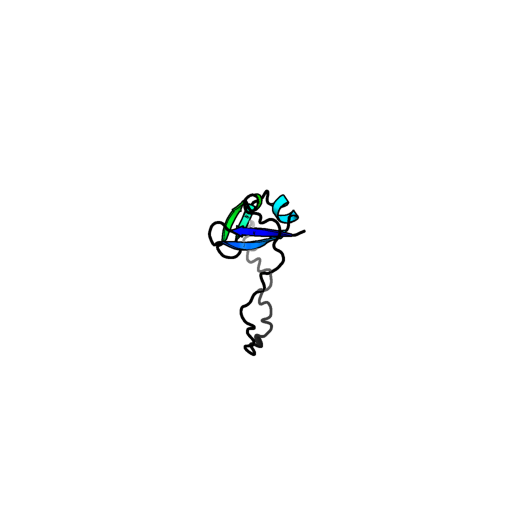RG A 1 87 ? 29.408 3.613 -54.948 1.00 59.19 87 ARG A O 1
ATOM 645 N N . PRO A 1 88 ? 27.284 2.965 -55.325 1.00 56.38 88 PRO A N 1
ATOM 646 C CA . PRO A 1 88 ? 27.608 2.211 -56.526 1.00 56.38 88 PRO A CA 1
ATOM 647 C C . PRO A 1 88 ? 28.056 3.169 -57.636 1.00 56.38 88 PRO A C 1
ATOM 649 O O . PRO A 1 88 ? 27.565 4.293 -57.759 1.00 56.38 88 PRO A O 1
ATOM 652 N N . ALA A 1 89 ? 29.030 2.700 -58.409 1.00 57.75 89 ALA A N 1
ATOM 653 C CA . ALA A 1 89 ? 29.703 3.404 -59.485 1.00 57.75 89 ALA A CA 1
ATOM 654 C C . ALA A 1 89 ? 28.732 4.082 -60.476 1.00 57.75 89 ALA A C 1
ATOM 656 O O . ALA A 1 89 ? 28.116 3.435 -61.322 1.00 57.75 89 ALA A O 1
ATOM 657 N N . LEU A 1 90 ? 28.675 5.415 -60.432 1.00 60.28 90 LEU A N 1
ATOM 658 C CA . LEU A 1 90 ? 28.491 6.219 -61.644 1.00 60.28 90 LEU A CA 1
ATOM 659 C C . LEU A 1 90 ? 29.810 6.041 -62.424 1.00 60.28 90 LEU A C 1
ATOM 661 O O . LEU A 1 90 ? 30.832 6.561 -62.002 1.00 60.28 90 LEU A O 1
ATOM 665 N N . SER A 1 91 ? 29.936 5.063 -63.321 1.00 58.12 91 SER A N 1
ATOM 666 C CA . SER A 1 91 ? 29.443 5.102 -64.703 1.00 58.12 91 SER A CA 1
ATOM 667 C C . SER A 1 91 ? 29.901 6.372 -65.433 1.00 58.12 91 SER A C 1
ATOM 669 O O . SER A 1 91 ? 29.216 7.387 -65.357 1.00 58.12 91 SER A O 1
ATOM 671 N N . GLY A 1 92 ? 31.030 6.280 -66.156 1.00 51.34 92 GLY A N 1
ATOM 672 C CA . GLY A 1 92 ? 31.366 7.171 -67.281 1.00 51.34 92 GLY A CA 1
ATOM 673 C C . GLY A 1 92 ? 32.836 7.630 -67.373 1.00 51.34 92 GLY A C 1
ATOM 674 O O . GLY A 1 92 ? 33.229 8.441 -66.541 1.00 51.34 92 GLY A O 1
ATOM 675 N N . PRO A 1 93 ? 33.634 7.152 -68.353 1.00 70.44 93 PRO A N 1
ATOM 676 C CA . PRO A 1 93 ? 35.027 7.571 -68.582 1.00 70.44 93 PRO A CA 1
ATOM 677 C C . PRO A 1 93 ? 35.189 8.887 -69.382 1.00 70.44 93 PRO A C 1
ATOM 679 O O . PRO A 1 93 ? 34.487 9.088 -70.370 1.00 70.44 93 PRO A O 1
ATOM 682 N N . ASP A 1 94 ? 36.106 9.728 -68.880 1.00 58.19 94 ASP A N 1
ATOM 683 C CA . ASP A 1 94 ? 37.266 10.418 -69.505 1.00 58.19 94 ASP A CA 1
ATOM 684 C C . ASP A 1 94 ? 37.187 11.024 -70.929 1.00 58.19 94 ASP A C 1
ATOM 686 O O . ASP A 1 94 ? 36.891 10.324 -71.899 1.00 58.19 94 ASP A O 1
ATOM 690 N N . ASP A 1 95 ? 37.570 12.309 -71.020 1.00 48.16 95 ASP A N 1
ATOM 691 C CA . ASP A 1 95 ? 38.287 12.926 -72.156 1.00 48.16 95 ASP A CA 1
ATOM 692 C C . ASP A 1 95 ? 39.796 12.811 -71.897 1.00 48.16 95 ASP A C 1
ATOM 694 O O . ASP A 1 95 ? 40.211 13.245 -70.794 1.00 48.16 95 ASP A O 1
#

Foldseek 3Di:
DWWWFADPPPRDIDIDDPVVCVVVVQWDADPPPRDIDRRVVGTDPDDPPDPPVPDDDPPPDDPPPPPDPPDPPPPDPDPPPDDPPPPDDPDDDDD

Sequence (95 aa):
MSLITRCPACGTMFKVVTDQLKVAQGWVRCGACAEVFDASTHLLPGEAEGLVPSALTPDEALIEPLRAPAEPAWPPSVSFADSMLLRPALSGPDD

pLDDT: mean 72.11, std 17.82, range [45.0, 95.88]